Protein AF-A0A413WG50-F1 (afdb_monomer_lite)

pLDDT: mean 89.39, std 9.59, range [42.88, 96.81]

Foldseek 3Di:
DDDDADAAPDPQQWWKWKDKQNHTDDIDRDLQRVQVVCCVVQVDPDRCSVVQLCCAQVVDWDDDPNITMHMHTHPVVNVVVVVVVVVVVVVVD

Radius of gyration: 13.43 Å; chains: 1; bounding box: 30×25×39 Å

Structure (mmCIF, N/CA/C/O backbone):
data_AF-A0A413WG50-F1
#
_entry.id   AF-A0A413WG50-F1
#
loop_
_atom_site.group_PDB
_atom_site.id
_atom_site.type_symbol
_atom_site.label_atom_id
_atom_site.label_alt_id
_atom_site.label_comp_id
_atom_site.label_asym_id
_atom_site.label_entity_id
_atom_site.label_seq_id
_atom_site.pdbx_PDB_ins_code
_atom_site.Cartn_x
_atom_site.Cartn_y
_atom_site.Cartn_z
_atom_site.occupancy
_atom_site.B_iso_or_equiv
_atom_site.auth_seq_id
_atom_site.auth_comp_id
_atom_site.auth_asym_id
_atom_site.auth_atom_id
_atom_site.pdbx_PDB_model_num
ATOM 1 N N . MET A 1 1 ? 9.898 9.824 8.788 1.00 58.69 1 MET A N 1
ATOM 2 C CA . MET A 1 1 ? 10.207 8.401 9.029 1.00 58.69 1 MET A CA 1
ATOM 3 C C . MET A 1 1 ? 10.294 7.715 7.685 1.00 58.69 1 MET A C 1
ATOM 5 O O . MET A 1 1 ? 9.340 7.820 6.919 1.00 58.69 1 MET A O 1
ATOM 9 N N . ASP A 1 2 ? 11.421 7.071 7.397 1.00 80.69 2 ASP A N 1
ATOM 10 C CA . ASP A 1 2 ? 11.544 6.210 6.224 1.00 80.69 2 ASP A CA 1
ATOM 11 C C . ASP A 1 2 ? 10.803 4.902 6.493 1.00 80.69 2 ASP A C 1
ATOM 13 O O . ASP A 1 2 ? 11.167 4.136 7.382 1.00 80.69 2 ASP A O 1
ATOM 17 N N . LEU A 1 3 ? 9.712 4.677 5.759 1.00 86.50 3 LEU A N 1
ATOM 18 C CA . LEU A 1 3 ? 8.976 3.419 5.816 1.00 86.50 3 LEU A CA 1
ATOM 19 C C . LEU A 1 3 ? 9.776 2.334 5.092 1.00 86.50 3 LEU A C 1
ATOM 21 O O . LEU A 1 3 ? 10.328 2.585 4.015 1.00 86.50 3 LEU A O 1
ATOM 25 N N . ARG A 1 4 ? 9.796 1.120 5.656 1.00 92.75 4 ARG A N 1
ATOM 26 C CA . ARG A 1 4 ? 10.400 -0.048 5.006 1.00 92.75 4 ARG A CA 1
ATOM 27 C C . ARG A 1 4 ? 9.781 -0.236 3.624 1.00 92.75 4 ARG A C 1
ATOM 29 O O . ARG A 1 4 ? 8.570 -0.106 3.457 1.00 92.75 4 ARG A O 1
ATOM 36 N N . LYS A 1 5 ? 10.614 -0.537 2.632 1.00 91.69 5 LYS A N 1
ATOM 37 C CA . LYS A 1 5 ? 10.190 -0.846 1.264 1.00 91.69 5 LYS A CA 1
ATOM 38 C C . LYS A 1 5 ? 10.582 -2.295 0.982 1.00 91.69 5 LYS A C 1
ATOM 40 O O . LYS A 1 5 ? 11.768 -2.606 1.101 1.00 91.69 5 LYS A O 1
ATOM 45 N N . PRO A 1 6 ? 9.623 -3.192 0.707 1.00 91.50 6 PRO A N 1
ATOM 46 C CA . PRO A 1 6 ? 9.949 -4.577 0.397 1.00 91.50 6 PRO A CA 1
ATOM 47 C C . PRO A 1 6 ? 10.605 -4.672 -0.990 1.00 91.50 6 PRO A C 1
ATOM 49 O O . PRO A 1 6 ? 10.508 -3.739 -1.785 1.00 91.50 6 PRO A O 1
ATOM 52 N N . ILE A 1 7 ? 11.275 -5.791 -1.277 1.00 91.50 7 ILE A N 1
ATOM 53 C CA . ILE A 1 7 ? 11.985 -6.021 -2.545 1.00 91.50 7 ILE A CA 1
ATOM 54 C C . ILE A 1 7 ? 11.228 -7.071 -3.359 1.00 91.50 7 ILE A C 1
ATOM 56 O O . ILE A 1 7 ? 10.895 -8.146 -2.857 1.00 91.50 7 ILE A O 1
ATOM 60 N N . ALA A 1 8 ? 10.950 -6.763 -4.621 1.00 89.69 8 ALA A N 1
ATOM 61 C CA . ALA A 1 8 ? 10.356 -7.688 -5.566 1.00 89.69 8 ALA A CA 1
ATOM 62 C C . ALA A 1 8 ? 11.396 -8.729 -5.999 1.00 89.69 8 ALA A C 1
ATOM 64 O O . ALA A 1 8 ? 12.508 -8.406 -6.402 1.00 89.69 8 ALA A O 1
ATOM 65 N N . ILE A 1 9 ? 11.019 -10.004 -5.935 1.00 85.69 9 ILE A N 1
ATOM 6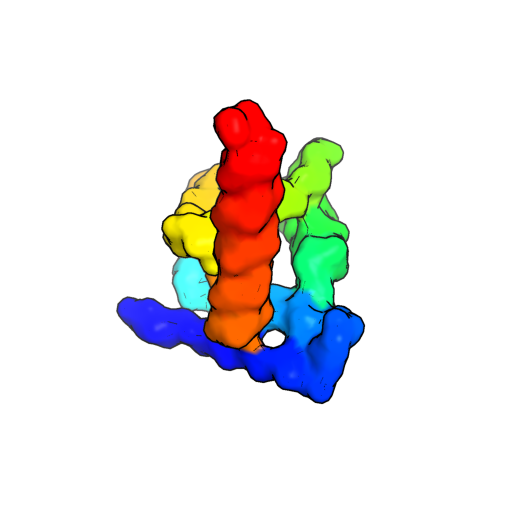6 C CA . ILE A 1 9 ? 11.926 -11.126 -6.224 1.00 85.69 9 ILE A CA 1
ATOM 67 C C . ILE A 1 9 ? 11.749 -11.593 -7.675 1.00 85.69 9 ILE A C 1
ATOM 69 O O . ILE A 1 9 ? 12.659 -12.150 -8.282 1.00 85.69 9 ILE A O 1
ATOM 73 N N . ASN A 1 10 ? 10.563 -11.386 -8.254 1.00 86.50 10 ASN A N 1
ATOM 74 C CA . ASN A 1 10 ? 10.252 -11.774 -9.626 1.00 86.50 10 ASN A CA 1
ATOM 75 C C . ASN A 1 10 ? 9.052 -10.977 -10.174 1.00 86.50 10 ASN A C 1
ATOM 77 O O . ASN A 1 10 ? 8.500 -10.105 -9.508 1.00 86.50 10 ASN A O 1
ATOM 81 N N . LYS A 1 11 ? 8.626 -11.284 -11.408 1.00 80.12 11 LYS A N 1
ATOM 82 C CA . LYS A 1 11 ? 7.509 -10.587 -12.077 1.00 80.12 11 LYS A CA 1
ATOM 83 C C . LYS A 1 11 ? 6.159 -10.746 -11.363 1.00 80.12 11 LYS A C 1
ATOM 85 O O . LYS A 1 11 ? 5.297 -9.884 -11.529 1.00 80.12 11 LYS A O 1
ATOM 90 N N . THR A 1 12 ? 5.979 -11.827 -10.610 1.00 79.94 12 THR A N 1
ATOM 91 C CA . THR A 1 12 ? 4.733 -12.177 -9.916 1.00 79.94 12 THR A CA 1
ATOM 92 C C . THR A 1 12 ? 4.735 -11.673 -8.474 1.00 79.94 12 THR A C 1
ATOM 94 O O . THR A 1 12 ? 3.724 -11.172 -7.994 1.00 79.94 12 THR A O 1
ATOM 97 N N . TYR A 1 13 ? 5.878 -11.768 -7.796 1.00 88.25 13 TYR A N 1
ATOM 98 C CA . TYR A 1 13 ? 6.083 -11.339 -6.420 1.00 88.25 13 TYR A CA 1
ATOM 99 C C . TYR A 1 13 ? 6.403 -9.845 -6.386 1.00 88.25 13 TYR A C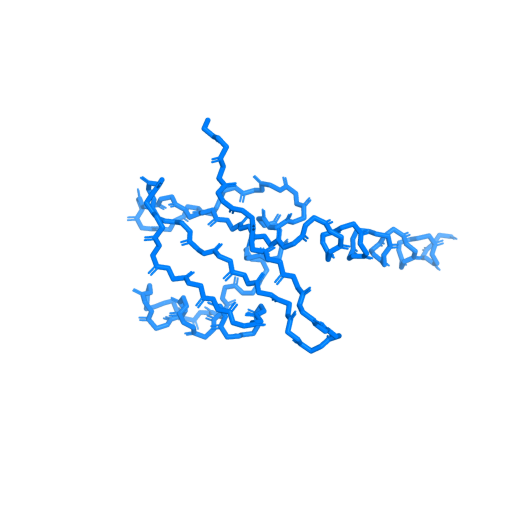 1
ATOM 101 O O . TYR A 1 13 ? 7.560 -9.434 -6.504 1.00 88.25 13 TYR A O 1
ATOM 109 N N . LYS A 1 14 ? 5.348 -9.041 -6.250 1.00 91.38 14 LYS A N 1
ATOM 110 C CA . LYS A 1 14 ? 5.402 -7.581 -6.138 1.00 91.38 14 LYS A CA 1
ATOM 111 C C . LYS A 1 14 ? 4.835 -7.199 -4.770 1.00 91.38 14 LYS A C 1
ATOM 113 O O . LYS A 1 14 ? 3.638 -6.911 -4.679 1.00 91.38 14 LYS A O 1
ATOM 118 N N . PRO A 1 15 ? 5.659 -7.282 -3.714 1.00 94.38 15 PRO A N 1
ATOM 119 C CA . PRO A 1 15 ? 5.169 -7.212 -2.353 1.00 94.38 15 PRO A CA 1
ATOM 120 C C . PRO A 1 15 ? 4.648 -5.819 -2.015 1.00 94.38 15 PRO A C 1
ATOM 122 O O . PRO A 1 15 ? 5.246 -4.808 -2.384 1.00 94.38 15 PRO A O 1
ATOM 125 N N . VAL A 1 16 ? 3.545 -5.782 -1.278 1.00 95.44 16 VAL A N 1
ATOM 126 C CA . VAL A 1 16 ? 2.938 -4.563 -0.748 1.00 95.44 16 VAL A CA 1
ATOM 127 C C . VAL A 1 16 ? 2.956 -4.644 0.765 1.00 95.44 16 VAL A C 1
ATOM 129 O O . VAL A 1 16 ? 2.432 -5.588 1.355 1.00 95.44 16 VAL A O 1
ATOM 132 N N . LEU A 1 17 ? 3.545 -3.635 1.388 1.00 96.56 17 LEU A N 1
ATOM 133 C CA . LEU A 1 17 ? 3.620 -3.507 2.827 1.00 96.56 17 LEU A CA 1
ATOM 134 C C . LEU A 1 17 ? 2.594 -2.491 3.318 1.00 96.56 17 LEU A C 1
ATOM 136 O O . LEU A 1 17 ? 2.492 -1.388 2.777 1.00 96.56 17 LEU A O 1
ATOM 140 N N . ILE A 1 18 ? 1.827 -2.880 4.332 1.00 96.81 18 ILE A N 1
ATOM 141 C CA . ILE A 1 18 ? 0.729 -2.096 4.890 1.00 96.81 18 ILE A CA 1
ATOM 142 C C . ILE A 1 18 ? 1.147 -1.562 6.254 1.00 96.81 18 ILE A C 1
ATOM 144 O O . ILE A 1 18 ? 1.515 -2.329 7.146 1.00 96.81 18 ILE A O 1
ATOM 148 N N . PHE A 1 19 ? 1.011 -0.252 6.426 1.00 96.31 19 PHE A N 1
ATOM 149 C CA . PHE A 1 19 ? 1.188 0.434 7.697 1.00 96.31 19 PHE A CA 1
ATOM 150 C C . PHE A 1 19 ? -0.146 0.998 8.167 1.00 96.31 19 PHE A C 1
ATOM 152 O O . PHE A 1 19 ? -0.854 1.614 7.371 1.00 96.31 19 PHE A O 1
ATOM 159 N N . LYS A 1 20 ? -0.457 0.837 9.453 1.00 96.19 20 LYS A N 1
ATOM 160 C CA . LYS A 1 20 ? -1.590 1.463 10.137 1.00 96.19 20 LYS A CA 1
ATOM 161 C C . LYS A 1 20 ? -1.050 2.330 11.263 1.00 96.19 20 LYS A C 1
ATOM 163 O O . LYS A 1 20 ? -0.326 1.833 12.119 1.00 96.19 20 LYS A O 1
ATOM 168 N N . ASP A 1 21 ? -1.376 3.616 11.249 1.00 95.00 21 ASP A N 1
ATOM 169 C CA . ASP A 1 21 ? -0.970 4.577 12.281 1.00 95.00 21 ASP A CA 1
ATOM 170 C C . ASP A 1 21 ? 0.553 4.583 12.517 1.00 95.00 21 ASP A C 1
ATOM 172 O O . ASP A 1 21 ? 1.052 4.716 13.629 1.00 95.00 21 ASP A O 1
ATOM 176 N N . GLY A 1 22 ? 1.305 4.407 11.423 1.00 92.19 22 GLY A N 1
ATOM 177 C CA . GLY A 1 22 ? 2.769 4.342 11.418 1.00 92.19 22 GLY A CA 1
ATOM 178 C C . GLY A 1 22 ? 3.365 2.977 11.779 1.00 92.19 22 GLY A C 1
ATOM 179 O O . GLY A 1 22 ? 4.575 2.809 11.649 1.00 92.19 22 GLY A O 1
ATOM 180 N N . VAL A 1 23 ? 2.550 1.998 12.171 1.00 94.12 23 VAL A N 1
ATOM 181 C CA . VAL A 1 23 ? 2.991 0.650 12.551 1.00 94.12 23 VAL A CA 1
ATOM 182 C C . VAL A 1 23 ? 2.812 -0.314 11.385 1.00 94.12 23 VAL A C 1
ATOM 184 O O . VAL A 1 23 ? 1.767 -0.332 10.741 1.00 94.12 23 VAL A O 1
ATOM 187 N N . GLU A 1 24 ? 3.830 -1.124 11.105 1.00 94.81 24 GLU A N 1
ATOM 188 C CA . GLU A 1 24 ? 3.746 -2.192 10.107 1.00 94.81 24 GLU A CA 1
ATOM 189 C C . GLU A 1 24 ? 2.743 -3.262 10.561 1.00 94.81 24 GLU A C 1
ATOM 191 O O . GLU A 1 24 ? 2.853 -3.797 11.662 1.00 94.81 24 GLU A O 1
ATOM 196 N N . VAL A 1 25 ? 1.758 -3.571 9.717 1.00 95.00 25 VAL A N 1
ATOM 197 C CA . VAL A 1 25 ? 0.690 -4.528 10.045 1.00 95.00 25 VAL A CA 1
ATOM 198 C C . VAL A 1 25 ? 0.856 -5.832 9.277 1.00 95.00 25 VAL A C 1
ATOM 200 O O . VAL A 1 25 ? 0.681 -6.916 9.834 1.00 95.00 25 VAL A O 1
ATOM 203 N N . LYS A 1 26 ? 1.149 -5.739 7.975 1.00 95.62 26 LYS A N 1
ATOM 204 C CA . LYS A 1 26 ? 1.182 -6.905 7.092 1.00 95.62 26 LYS A CA 1
ATOM 205 C C . LYS A 1 26 ? 1.996 -6.640 5.831 1.00 95.62 26 LYS A C 1
ATOM 207 O O . LYS A 1 26 ? 1.793 -5.628 5.166 1.00 95.62 26 LYS A O 1
ATOM 212 N N . GLU A 1 27 ? 2.848 -7.598 5.474 1.00 95.94 27 GLU A N 1
ATOM 213 C CA . GLU A 1 27 ? 3.407 -7.734 4.128 1.00 95.94 27 GLU A CA 1
ATOM 214 C C . GLU A 1 27 ? 2.559 -8.729 3.326 1.00 95.94 27 GLU A C 1
ATOM 216 O O . GLU A 1 27 ? 2.281 -9.840 3.789 1.00 95.94 27 GLU A O 1
ATOM 221 N N . CYS A 1 28 ? 2.129 -8.309 2.141 1.00 95.19 28 CYS A N 1
ATOM 222 C CA . CYS A 1 28 ? 1.378 -9.101 1.174 1.00 95.19 28 CYS A CA 1
ATOM 223 C C . CYS A 1 28 ? 2.230 -9.305 -0.078 1.00 95.19 28 CYS A C 1
ATOM 225 O O . CYS A 1 28 ? 3.000 -8.426 -0.452 1.00 95.19 28 CYS A O 1
ATOM 227 N N . VAL A 1 29 ? 2.064 -10.425 -0.775 1.00 93.81 29 VAL A N 1
ATOM 228 C CA . VAL A 1 29 ? 2.877 -10.784 -1.950 1.00 93.81 29 VAL A CA 1
ATOM 229 C C . VAL A 1 29 ? 2.467 -10.028 -3.218 1.00 93.81 29 VAL A C 1
ATOM 231 O O . VAL A 1 29 ? 3.181 -10.048 -4.223 1.00 93.81 29 VAL A O 1
ATOM 234 N N . SER A 1 30 ? 1.293 -9.389 -3.188 1.00 92.75 30 SER A N 1
ATOM 235 C CA . SER A 1 30 ? 0.707 -8.645 -4.301 1.00 92.75 30 SER A CA 1
ATOM 236 C C . SER A 1 30 ? -0.289 -7.584 -3.824 1.00 92.75 30 SER A C 1
ATOM 238 O O . SER A 1 30 ? -0.802 -7.638 -2.703 1.00 92.75 30 SER A O 1
ATOM 240 N N . ILE A 1 31 ? -0.634 -6.651 -4.718 1.00 92.69 31 ILE A N 1
ATOM 241 C CA . ILE A 1 31 ? -1.672 -5.641 -4.467 1.00 92.69 31 ILE A CA 1
ATOM 242 C C . ILE A 1 31 ? -3.068 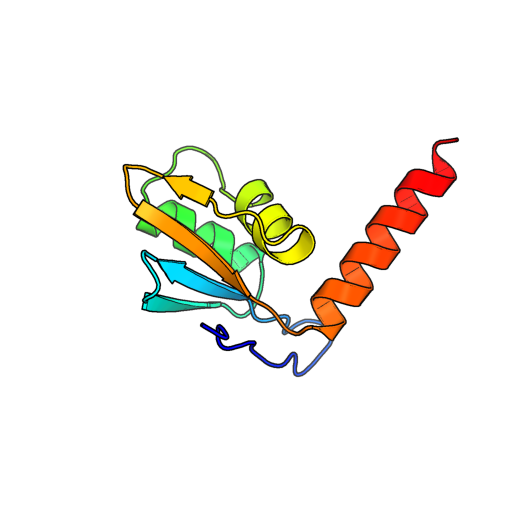-6.262 -4.306 1.00 92.69 31 ILE A C 1
ATOM 244 O O . ILE A 1 31 ? -3.884 -5.754 -3.540 1.00 92.69 31 ILE A O 1
ATOM 248 N N . GLN A 1 32 ? -3.346 -7.376 -4.991 1.00 93.12 32 GLN A N 1
ATOM 249 C CA . GLN A 1 32 ? -4.609 -8.101 -4.869 1.00 93.12 32 GLN A CA 1
ATOM 250 C C . GLN A 1 32 ? -4.743 -8.692 -3.469 1.00 93.12 32 GLN A C 1
ATOM 252 O O . GLN A 1 32 ? -5.761 -8.487 -2.813 1.00 93.12 32 GLN A O 1
ATOM 257 N N . GLU A 1 33 ? -3.701 -9.373 -2.987 1.00 95.06 33 GLU A N 1
ATOM 258 C CA . GLU A 1 33 ? -3.690 -9.919 -1.630 1.00 95.06 33 GLU A CA 1
ATOM 259 C C . GLU A 1 33 ? -3.810 -8.804 -0.584 1.00 95.06 33 GLU A C 1
ATOM 261 O O . GLU A 1 33 ? -4.615 -8.930 0.335 1.00 95.06 33 GLU A O 1
ATOM 266 N N . ALA A 1 34 ? -3.101 -7.684 -0.762 1.00 95.69 34 ALA A N 1
ATOM 267 C CA . ALA A 1 34 ? -3.225 -6.523 0.119 1.00 95.69 34 ALA A CA 1
ATOM 268 C C . ALA A 1 34 ? -4.664 -5.990 0.178 1.00 95.69 34 ALA A C 1
ATOM 270 O O . ALA A 1 34 ? -5.167 -5.673 1.256 1.00 95.69 34 ALA A O 1
ATOM 271 N N . ALA A 1 35 ? -5.355 -5.935 -0.963 1.00 94.94 35 ALA A N 1
ATOM 272 C CA . ALA A 1 35 ? -6.744 -5.499 -1.026 1.00 94.94 35 ALA A CA 1
ATOM 273 C C . ALA A 1 35 ? -7.692 -6.482 -0.323 1.00 94.94 35 ALA A C 1
ATOM 275 O O . ALA A 1 35 ? -8.555 -6.052 0.443 1.00 94.94 35 ALA A O 1
ATOM 276 N N . HIS A 1 36 ? -7.506 -7.789 -0.530 1.00 95.38 36 HIS A N 1
ATOM 277 C CA . HIS A 1 36 ? -8.281 -8.825 0.156 1.00 95.38 36 HIS A CA 1
ATOM 278 C C . HIS A 1 36 ? -8.060 -8.802 1.670 1.00 95.38 36 HIS A C 1
ATOM 280 O O . HIS A 1 36 ? -9.030 -8.844 2.429 1.00 95.38 36 HIS A O 1
ATOM 286 N N . TYR A 1 37 ? -6.802 -8.687 2.097 1.00 95.56 37 TYR A N 1
ATOM 287 C CA . TYR A 1 37 ? -6.435 -8.558 3.499 1.00 95.56 37 TYR A CA 1
ATOM 288 C C . TYR A 1 37 ? -7.100 -7.330 4.124 1.00 95.56 37 TYR A C 1
ATOM 290 O O . TYR A 1 37 ? -7.802 -7.467 5.123 1.00 95.56 37 TYR A O 1
ATOM 298 N N . LEU A 1 38 ? -6.954 -6.151 3.507 1.00 94.56 38 LEU A N 1
ATOM 299 C CA . LEU A 1 38 ? -7.545 -4.920 4.028 1.00 94.56 38 LEU A CA 1
ATOM 300 C C . LEU A 1 38 ? -9.062 -4.986 4.079 1.00 94.56 38 LEU A C 1
ATOM 302 O O . LEU A 1 38 ? -9.628 -4.581 5.081 1.00 94.56 38 LEU A O 1
ATOM 306 N N . LYS A 1 39 ? -9.723 -5.536 3.057 1.00 94.62 39 LYS A N 1
ATOM 307 C CA . LYS A 1 39 ? -11.182 -5.670 3.063 1.00 94.62 39 LYS A CA 1
ATOM 308 C C . LYS A 1 39 ? -11.677 -6.428 4.299 1.00 94.62 39 LYS A C 1
ATOM 310 O O . LYS A 1 39 ? -12.651 -6.008 4.915 1.00 94.62 39 LYS A O 1
ATOM 315 N N . GLY A 1 40 ? -11.012 -7.528 4.657 1.00 93.12 40 GLY A N 1
ATOM 316 C CA . GLY A 1 40 ? -11.335 -8.288 5.866 1.00 93.12 40 GLY A CA 1
ATOM 317 C C . GLY A 1 40 ? -10.918 -7.567 7.148 1.00 93.12 40 GLY A C 1
ATOM 318 O O . GLY A 1 40 ? -11.679 -7.538 8.108 1.00 93.12 40 GLY A O 1
ATOM 319 N N . TYR A 1 41 ? -9.734 -6.954 7.148 1.00 93.06 41 TYR A N 1
ATOM 320 C CA . TYR A 1 41 ? -9.158 -6.273 8.308 1.00 93.06 41 TYR A CA 1
ATOM 321 C C . TYR A 1 41 ? -9.929 -5.009 8.714 1.00 93.06 41 TYR A C 1
ATOM 323 O O . TYR A 1 41 ? -10.065 -4.732 9.901 1.00 93.06 41 TYR A O 1
ATOM 331 N N . THR A 1 42 ? -10.447 -4.257 7.743 1.00 90.62 42 THR A N 1
ATOM 332 C CA . THR A 1 42 ? -11.215 -3.022 7.960 1.00 90.62 42 THR A CA 1
ATOM 333 C C . THR A 1 42 ? -12.721 -3.212 7.795 1.00 90.62 42 THR A C 1
ATOM 335 O O . THR A 1 42 ? -13.463 -2.242 7.867 1.00 90.62 42 THR A O 1
ATOM 338 N N . LEU A 1 43 ? -13.184 -4.437 7.512 1.00 90.12 43 LEU A N 1
ATOM 339 C CA . LEU A 1 43 ? -14.592 -4.750 7.220 1.00 90.12 43 LEU A CA 1
ATOM 340 C C . LEU A 1 43 ? -15.210 -3.852 6.126 1.00 90.12 43 LEU A C 1
ATOM 342 O O . LEU A 1 43 ? -16.419 -3.617 6.088 1.00 90.12 43 LEU A O 1
ATOM 346 N N . CYS A 1 44 ? -14.382 -3.363 5.199 1.00 85.88 44 CYS A N 1
ATOM 347 C CA . CYS A 1 44 ? -14.821 -2.509 4.104 1.00 85.88 44 CYS A CA 1
ATOM 348 C C . CYS A 1 44 ? -15.802 -3.245 3.176 1.00 85.88 44 CYS A C 1
ATOM 350 O O . CYS A 1 44 ? -15.563 -4.369 2.727 1.00 85.88 44 CYS A O 1
ATOM 352 N N . THR A 1 45 ? -16.889 -2.570 2.799 1.00 86.44 45 THR A N 1
ATOM 353 C CA . THR A 1 45 ? -17.872 -3.105 1.842 1.00 86.44 45 THR A CA 1
ATOM 354 C C . THR A 1 45 ? -17.270 -3.240 0.440 1.00 86.44 45 THR A C 1
ATOM 356 O O . THR A 1 45 ? -17.408 -4.280 -0.215 1.00 86.44 45 THR A O 1
ATOM 359 N N . ALA A 1 46 ? -16.537 -2.216 0.000 1.00 89.31 46 ALA A N 1
ATOM 360 C CA . ALA A 1 46 ? -15.829 -2.180 -1.273 1.00 89.31 46 ALA A CA 1
ATOM 361 C C . ALA A 1 46 ? -14.376 -2.664 -1.146 1.00 89.31 46 ALA A C 1
ATOM 363 O O . ALA A 1 46 ? -13.750 -2.561 -0.095 1.00 89.31 46 ALA A O 1
ATOM 364 N N . MET A 1 47 ? -13.820 -3.176 -2.246 1.00 90.94 47 MET A N 1
ATOM 365 C CA . MET A 1 47 ? -12.409 -3.559 -2.304 1.00 90.94 47 MET A CA 1
ATOM 366 C C . MET A 1 47 ? -11.523 -2.296 -2.304 1.00 90.94 47 MET A C 1
ATOM 368 O O . MET A 1 47 ? -11.634 -1.503 -3.244 1.00 90.94 47 MET A O 1
ATOM 372 N N . PRO A 1 48 ? -10.602 -2.104 -1.339 1.00 92.62 48 PRO A N 1
ATOM 373 C CA . PRO A 1 48 ? -9.805 -0.876 -1.218 1.00 92.62 48 PRO A CA 1
ATOM 374 C C . PRO A 1 48 ? -8.634 -0.799 -2.219 1.00 92.62 48 PRO A C 1
ATOM 376 O O . PRO A 1 48 ? -7.609 -0.176 -1.957 1.00 92.62 48 PRO A O 1
ATOM 379 N N . TYR A 1 49 ? -8.778 -1.402 -3.402 1.00 92.69 49 TYR A N 1
ATOM 380 C CA . TYR A 1 49 ? -7.723 -1.500 -4.412 1.00 92.69 49 TYR A CA 1
ATOM 381 C C . TYR A 1 49 ? -7.210 -0.127 -4.865 1.00 92.69 49 TYR A C 1
ATOM 383 O O . TYR A 1 49 ? -6.004 0.099 -4.931 1.00 92.69 49 TYR A O 1
ATOM 391 N N . ARG A 1 50 ? -8.124 0.815 -5.146 1.00 91.56 50 ARG A N 1
ATOM 392 C CA . ARG A 1 50 ? -7.756 2.162 -5.613 1.00 91.56 50 ARG A CA 1
ATOM 393 C C . ARG A 1 50 ? -6.966 2.934 -4.559 1.00 91.56 50 ARG A C 1
ATOM 395 O O . ARG A 1 50 ? -6.019 3.622 -4.910 1.00 91.56 50 ARG A O 1
ATOM 402 N N . HIS A 1 51 ? -7.325 2.782 -3.285 1.00 94.19 51 HIS A N 1
ATOM 403 C CA . HIS A 1 51 ? -6.623 3.430 -2.179 1.00 94.19 51 HIS A CA 1
ATOM 404 C C . HIS A 1 51 ? -5.203 2.892 -2.015 1.00 94.19 51 HIS A C 1
ATOM 406 O O . HIS A 1 51 ? -4.275 3.678 -1.859 1.00 94.19 51 HIS A O 1
ATOM 412 N N . ILE A 1 52 ? -5.016 1.575 -2.138 1.00 94.12 52 ILE A N 1
ATOM 413 C CA . ILE A 1 52 ? -3.680 0.966 -2.104 1.00 94.12 52 ILE A CA 1
ATOM 414 C C . ILE A 1 52 ? -2.848 1.442 -3.296 1.00 94.12 52 ILE A C 1
ATOM 416 O O . ILE A 1 52 ? -1.705 1.858 -3.129 1.00 94.12 52 ILE A O 1
ATOM 420 N N . MET A 1 53 ? -3.422 1.416 -4.501 1.00 91.81 53 MET A N 1
ATOM 421 C CA . MET A 1 53 ? -2.716 1.816 -5.718 1.00 91.81 53 MET A CA 1
ATOM 422 C C . MET A 1 53 ? -2.299 3.289 -5.672 1.00 91.81 53 MET A C 1
ATOM 424 O O . MET A 1 53 ? -1.138 3.601 -5.927 1.00 91.81 53 MET A O 1
ATOM 428 N N . ASN A 1 54 ? -3.212 4.183 -5.294 1.00 92.31 54 ASN A N 1
ATOM 429 C CA . ASN A 1 54 ? -2.891 5.591 -5.110 1.00 92.31 54 ASN A CA 1
ATOM 430 C C . ASN A 1 54 ? -1.859 5.798 -4.001 1.00 92.31 54 ASN A C 1
ATOM 432 O O . ASN A 1 54 ? -0.924 6.567 -4.187 1.00 92.31 54 ASN A O 1
ATOM 436 N N . GLY A 1 55 ? -1.977 5.096 -2.874 1.00 93.06 55 GLY A N 1
ATOM 437 C CA . GLY A 1 55 ? -1.014 5.235 -1.788 1.00 93.06 55 GLY A CA 1
ATOM 438 C C . GLY A 1 55 ? 0.386 4.741 -2.145 1.00 93.06 55 GLY A C 1
ATOM 439 O O . GLY A 1 55 ? 1.367 5.296 -1.671 1.00 93.06 55 GLY A O 1
ATOM 440 N N . ILE A 1 56 ? 0.500 3.762 -3.045 1.00 92.25 56 ILE A N 1
ATOM 441 C CA . ILE A 1 56 ? 1.786 3.331 -3.603 1.00 92.25 56 ILE A CA 1
ATOM 442 C C . ILE A 1 56 ? 2.350 4.372 -4.581 1.00 92.25 56 ILE A C 1
ATOM 444 O O . ILE A 1 56 ? 3.536 4.697 -4.525 1.00 92.25 56 ILE A O 1
ATOM 448 N N . ILE A 1 57 ? 1.532 4.848 -5.523 1.00 89.81 57 ILE A N 1
ATOM 449 C CA . ILE A 1 57 ? 2.003 5.634 -6.674 1.00 89.81 57 ILE A CA 1
ATOM 450 C C . ILE A 1 57 ? 2.153 7.114 -6.318 1.00 89.81 57 ILE A C 1
ATOM 452 O O . ILE A 1 57 ? 3.168 7.721 -6.648 1.00 89.81 57 ILE A O 1
ATOM 456 N N . LEU A 1 58 ? 1.159 7.667 -5.628 1.00 89.12 58 LEU A N 1
ATOM 457 C CA . LEU A 1 58 ? 1.036 9.082 -5.279 1.00 89.12 58 LEU A CA 1
ATOM 458 C C . LEU A 1 58 ? 1.466 9.377 -3.836 1.00 89.12 58 LEU A C 1
ATOM 460 O O . LEU A 1 58 ? 1.370 10.518 -3.398 1.00 89.12 58 LEU A O 1
ATOM 464 N N . ASP A 1 59 ? 1.898 8.356 -3.087 1.00 89.25 59 ASP A N 1
ATOM 465 C CA . ASP A 1 59 ? 2.198 8.449 -1.651 1.00 89.25 59 ASP A CA 1
ATOM 466 C C . ASP A 1 59 ? 1.002 8.965 -0.814 1.00 89.25 59 ASP A C 1
ATOM 468 O O . ASP A 1 59 ? 1.171 9.496 0.287 1.00 89.25 59 ASP A O 1
ATOM 472 N N . GLU A 1 60 ? -0.225 8.780 -1.322 1.00 93.38 60 GLU A N 1
ATOM 473 C CA . GLU A 1 60 ? -1.467 9.141 -0.634 1.00 93.38 60 GLU A CA 1
ATOM 474 C C . GLU A 1 60 ? -1.659 8.312 0.643 1.00 93.38 60 GLU A C 1
ATOM 476 O O . GLU A 1 60 ? -1.528 7.086 0.663 1.00 93.38 60 GLU A O 1
ATOM 481 N N . THR A 1 61 ? -2.031 8.988 1.729 1.00 94.69 61 THR A N 1
ATOM 482 C CA . THR A 1 61 ? -2.461 8.313 2.957 1.00 94.69 61 THR A CA 1
ATOM 483 C C . THR A 1 61 ? -3.956 8.052 2.875 1.00 94.69 61 THR A C 1
ATOM 485 O O . THR A 1 61 ? -4.746 8.975 2.673 1.00 94.69 61 THR A O 1
ATOM 488 N N . TRP A 1 62 ? -4.359 6.798 3.050 1.00 95.38 62 TRP A N 1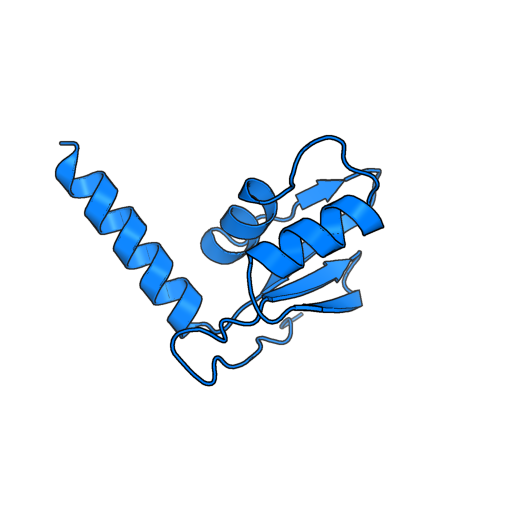
ATOM 489 C CA . TRP A 1 62 ? -5.769 6.440 3.111 1.00 95.38 62 TRP A CA 1
ATOM 490 C C . TRP A 1 62 ? -6.265 6.541 4.551 1.00 95.38 62 TRP A C 1
ATOM 492 O O . TRP A 1 62 ? -5.745 5.867 5.434 1.00 95.38 62 TRP A O 1
ATOM 502 N N . ILE A 1 63 ? -7.265 7.385 4.797 1.00 94.62 63 ILE A N 1
ATOM 503 C CA . ILE A 1 63 ? -7.907 7.498 6.109 1.00 94.62 63 ILE A CA 1
ATOM 504 C C . ILE A 1 63 ? -9.172 6.646 6.115 1.00 94.62 63 ILE A C 1
ATOM 506 O O . ILE A 1 63 ? -10.040 6.809 5.254 1.00 94.62 63 ILE A O 1
ATOM 510 N N . HIS A 1 64 ? -9.282 5.752 7.093 1.00 93.69 64 HIS A N 1
ATOM 511 C CA . HIS A 1 64 ? -10.447 4.897 7.267 1.00 93.69 64 HIS A CA 1
ATOM 512 C C . HIS A 1 64 ? -10.739 4.688 8.755 1.00 93.69 64 HIS A C 1
ATOM 514 O O . HIS A 1 64 ? -9.862 4.265 9.506 1.00 93.69 64 HIS A O 1
ATOM 520 N N . GLU A 1 65 ? -11.964 5.032 9.169 1.00 91.12 65 GLU A N 1
ATOM 521 C CA . GLU A 1 65 ? -12.450 4.940 10.558 1.00 91.12 65 GLU A CA 1
ATOM 522 C C . GLU A 1 65 ? -11.513 5.574 11.602 1.00 91.12 65 GLU A C 1
ATOM 524 O O . GLU A 1 65 ? -11.298 5.046 12.688 1.00 91.12 65 GLU A O 1
ATOM 529 N N . GLY A 1 66 ? -10.923 6.724 11.265 1.00 92.62 66 GLY A N 1
ATOM 530 C CA . GLY A 1 66 ? -10.012 7.451 12.157 1.00 92.62 66 GLY A CA 1
ATOM 531 C C . GLY A 1 66 ? -8.579 6.910 12.195 1.00 92.62 66 GLY A C 1
ATOM 532 O O . GLY A 1 66 ? -7.711 7.581 12.744 1.00 92.62 66 GLY A O 1
ATOM 533 N N . SER A 1 67 ? -8.306 5.769 11.557 1.00 94.94 67 SER A N 1
ATOM 534 C CA . SER A 1 67 ? -6.949 5.261 11.351 1.00 94.94 67 SER A CA 1
ATOM 535 C C . SER A 1 67 ? -6.372 5.707 10.011 1.00 94.94 67 SER A C 1
ATOM 537 O O . SER A 1 67 ? -7.070 5.842 9.001 1.00 94.94 67 SER A O 1
ATOM 539 N N . SER A 1 68 ? -5.061 5.901 10.007 1.00 96.00 68 SER A N 1
ATOM 540 C CA . SER A 1 68 ? -4.266 6.249 8.837 1.00 96.00 68 SER A CA 1
ATOM 541 C C . SER A 1 68 ? -3.568 5.020 8.268 1.00 96.00 68 SER A C 1
ATOM 543 O O . SER A 1 68 ? -2.890 4.285 8.982 1.00 96.00 68 SER A O 1
ATOM 545 N N . TYR A 1 69 ? -3.711 4.803 6.966 1.00 96.12 69 TYR A N 1
ATOM 546 C CA . TYR A 1 69 ? -3.111 3.687 6.251 1.00 96.12 69 TYR A CA 1
ATOM 547 C C . TYR A 1 69 ? -2.132 4.198 5.204 1.00 96.12 69 TYR A C 1
ATOM 549 O O . TYR A 1 69 ? -2.453 5.077 4.399 1.00 96.12 69 TYR A O 1
ATOM 557 N N . ARG A 1 70 ? -0.926 3.630 5.205 1.00 96.38 70 ARG A N 1
ATOM 558 C CA . ARG A 1 70 ? 0.113 3.905 4.208 1.00 96.38 70 ARG A CA 1
ATOM 559 C C . ARG A 1 70 ? 0.593 2.604 3.595 1.00 96.38 70 ARG A C 1
ATOM 561 O O . ARG A 1 70 ? 0.595 1.562 4.249 1.00 96.38 70 ARG A O 1
ATOM 568 N N . PHE A 1 71 ? 1.024 2.689 2.344 1.00 95.75 71 PHE A N 1
ATOM 569 C CA . PHE A 1 71 ? 1.436 1.533 1.564 1.00 95.75 71 PHE A CA 1
ATOM 570 C C . PHE A 1 71 ? 2.818 1.767 0.985 1.00 95.75 71 PHE A C 1
ATOM 572 O O . PHE A 1 71 ? 3.097 2.839 0.452 1.00 95.75 71 PHE A O 1
ATOM 579 N N . THR A 1 72 ? 3.678 0.761 1.065 1.00 95.06 72 THR A N 1
ATOM 580 C CA . THR A 1 72 ? 4.954 0.769 0.351 1.00 95.06 72 THR A CA 1
ATOM 581 C C . THR A 1 72 ? 5.102 -0.498 -0.473 1.00 95.06 72 THR A C 1
ATOM 583 O O . THR A 1 72 ? 4.448 -1.512 -0.246 1.00 95.06 72 THR A O 1
ATOM 586 N N . THR A 1 73 ? 5.952 -0.418 -1.482 1.00 95.31 73 THR A N 1
ATOM 587 C CA . THR A 1 73 ? 6.316 -1.515 -2.378 1.00 95.31 73 THR A CA 1
ATOM 588 C C . THR A 1 73 ? 7.763 -1.291 -2.796 1.00 95.31 73 THR A C 1
ATOM 590 O O . THR A 1 73 ? 8.355 -0.250 -2.488 1.00 95.31 73 THR A O 1
ATOM 593 N N . ASP A 1 74 ? 8.309 -2.243 -3.538 1.00 93.62 74 ASP A N 1
ATOM 594 C CA . ASP A 1 74 ? 9.565 -2.069 -4.253 1.00 93.62 74 ASP A CA 1
ATOM 595 C C . ASP A 1 74 ? 9.560 -0.768 -5.101 1.00 93.62 74 ASP A C 1
ATOM 597 O O . ASP A 1 74 ? 8.634 -0.560 -5.902 1.00 93.62 74 ASP A O 1
ATOM 601 N N . PRO A 1 75 ? 10.565 0.119 -4.945 1.00 91.56 75 PRO A N 1
ATOM 602 C CA . PRO A 1 75 ? 10.705 1.339 -5.740 1.00 91.56 75 PRO A CA 1
ATOM 603 C C . PRO A 1 75 ? 10.641 1.126 -7.258 1.00 91.56 75 PRO A C 1
ATOM 605 O O . PRO A 1 75 ? 10.043 1.945 -7.961 1.00 91.56 75 PRO A O 1
ATOM 608 N N . ASP A 1 76 ? 11.208 0.034 -7.770 1.00 91.38 76 ASP A N 1
ATOM 609 C CA . ASP A 1 76 ? 11.215 -0.283 -9.197 1.00 91.38 76 ASP A CA 1
ATOM 610 C C . ASP A 1 76 ? 9.826 -0.705 -9.677 1.00 91.38 76 ASP A C 1
ATOM 612 O O . ASP A 1 76 ? 9.405 -0.338 -10.777 1.00 91.38 76 ASP A O 1
ATOM 616 N N . VAL A 1 77 ? 9.052 -1.392 -8.827 1.00 89.00 77 VAL A N 1
ATOM 617 C CA . VAL A 1 77 ? 7.641 -1.696 -9.110 1.00 89.00 77 VAL A CA 1
ATOM 618 C C . VAL A 1 77 ? 6.815 -0.412 -9.182 1.00 89.00 77 VAL A C 1
ATOM 620 O O . VAL A 1 77 ? 6.014 -0.260 -10.110 1.00 89.00 77 VAL A O 1
ATOM 623 N N . LYS A 1 78 ? 7.029 0.530 -8.251 1.00 91.00 78 LYS A N 1
ATOM 624 C CA . LYS A 1 78 ? 6.379 1.852 -8.280 1.00 91.00 78 LYS A CA 1
ATOM 625 C C . LYS A 1 78 ? 6.729 2.603 -9.566 1.00 91.00 78 LYS A C 1
ATOM 627 O O . LYS A 1 78 ? 5.831 3.084 -10.256 1.00 91.00 78 LYS A O 1
ATOM 632 N N . LYS A 1 79 ? 8.017 2.656 -9.921 1.00 91.06 79 LYS A N 1
ATOM 633 C CA . LYS A 1 79 ? 8.513 3.337 -11.126 1.00 91.06 79 LYS A CA 1
ATOM 634 C C . LYS A 1 79 ? 7.928 2.743 -12.409 1.00 91.06 79 LYS A C 1
ATOM 636 O O . LYS A 1 79 ? 7.460 3.491 -13.263 1.00 91.06 79 LYS A O 1
ATOM 641 N N . ALA A 1 80 ? 7.905 1.416 -12.530 1.00 89.25 80 ALA A N 1
ATOM 642 C CA . ALA A 1 80 ? 7.323 0.734 -13.684 1.00 89.25 80 ALA A CA 1
ATOM 643 C C . ALA A 1 80 ? 5.825 1.041 -13.831 1.00 89.25 80 ALA A C 1
ATOM 645 O O . ALA A 1 80 ? 5.359 1.337 -14.930 1.00 89.25 80 ALA A O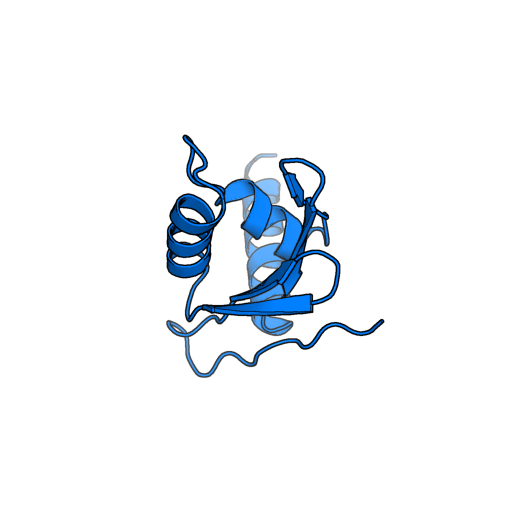 1
ATOM 646 N N . LYS A 1 81 ? 5.072 1.034 -12.723 1.00 86.06 81 LYS A N 1
ATOM 647 C CA . LYS A 1 81 ? 3.640 1.360 -12.740 1.00 86.06 81 LYS A CA 1
ATOM 648 C C . LYS A 1 81 ? 3.357 2.812 -13.102 1.00 86.06 81 LYS A C 1
ATOM 650 O O . LYS A 1 81 ? 2.427 3.065 -13.862 1.00 86.06 81 LYS A O 1
ATOM 655 N N . LEU A 1 82 ? 4.160 3.745 -12.600 1.00 88.25 82 LEU A N 1
ATOM 656 C CA . LEU A 1 82 ? 4.041 5.154 -12.965 1.00 88.25 82 LEU A CA 1
ATOM 657 C C . LEU A 1 82 ? 4.274 5.352 -14.472 1.00 88.25 82 LEU A C 1
ATOM 659 O O . LEU A 1 82 ? 3.452 5.976 -15.136 1.00 88.25 82 LEU A O 1
ATOM 663 N N . ALA A 1 83 ? 5.320 4.731 -15.028 1.00 88.50 83 ALA A N 1
ATOM 664 C CA . ALA A 1 83 ? 5.598 4.776 -16.463 1.00 88.50 83 ALA A CA 1
ATOM 665 C C . ALA A 1 83 ? 4.462 4.166 -17.312 1.00 88.50 83 ALA A C 1
ATOM 667 O O . ALA A 1 83 ? 4.101 4.724 -18.347 1.00 88.50 83 ALA A O 1
ATOM 668 N N . GLU A 1 84 ? 3.857 3.053 -16.872 1.00 86.31 84 GLU A N 1
ATOM 669 C CA . GLU A 1 84 ? 2.674 2.469 -17.526 1.00 86.31 84 GLU A CA 1
ATOM 670 C C . GLU A 1 84 ? 1.484 3.445 -17.540 1.00 86.31 84 GLU A C 1
ATOM 672 O O . GLU A 1 84 ? 0.823 3.592 -18.569 1.00 86.31 84 GLU A O 1
ATOM 677 N N . MET A 1 85 ? 1.214 4.132 -16.423 1.00 82.12 85 MET A N 1
ATOM 678 C CA . MET A 1 85 ? 0.123 5.111 -16.332 1.00 82.12 85 MET A CA 1
ATOM 679 C C . MET A 1 85 ? 0.372 6.336 -17.219 1.00 82.12 85 MET A C 1
ATOM 681 O O . MET A 1 85 ? -0.541 6.798 -17.904 1.00 82.12 85 MET A O 1
ATOM 685 N N . GLU A 1 86 ? 1.604 6.845 -17.250 1.00 85.19 86 GLU A N 1
ATOM 686 C CA . GLU A 1 86 ? 1.990 7.948 -18.135 1.00 85.19 86 GLU A CA 1
ATOM 687 C C . GLU A 1 86 ? 1.848 7.568 -19.614 1.00 85.19 86 GLU A C 1
ATOM 689 O O . GLU A 1 86 ? 1.323 8.354 -20.405 1.00 85.19 86 GLU A O 1
ATOM 694 N N . ALA A 1 87 ? 2.266 6.355 -19.990 1.00 83.69 87 ALA A N 1
ATOM 695 C CA . ALA A 1 87 ? 2.121 5.850 -21.351 1.00 83.69 87 ALA A CA 1
ATOM 696 C C . ALA A 1 87 ? 0.645 5.726 -21.758 1.00 83.69 87 ALA A C 1
ATOM 698 O O . ALA A 1 87 ? 0.274 6.162 -22.844 1.00 83.69 87 ALA A O 1
ATOM 699 N N . GLN A 1 88 ? -0.217 5.202 -20.880 1.00 75.88 88 GLN A N 1
ATOM 700 C CA . GLN A 1 88 ? -1.659 5.103 -21.144 1.00 75.88 88 GLN A CA 1
ATOM 701 C C . GLN A 1 88 ? -2.326 6.473 -21.303 1.00 75.88 88 GLN A C 1
ATOM 703 O O . GLN A 1 88 ? -3.197 6.637 -22.157 1.00 75.88 88 GLN A O 1
ATOM 708 N N . ASN A 1 89 ? -1.909 7.465 -20.513 1.00 71.50 89 ASN A N 1
ATOM 709 C CA . ASN A 1 89 ? -2.451 8.817 -20.610 1.00 71.50 89 ASN A CA 1
ATOM 710 C C . ASN A 1 89 ? -1.999 9.537 -21.887 1.00 71.50 89 ASN A C 1
ATOM 712 O O . ASN A 1 89 ? -2.799 10.260 -22.470 1.00 71.50 89 ASN A O 1
ATOM 716 N N . LYS A 1 90 ? -0.771 9.306 -22.373 1.00 61.62 90 LYS A N 1
ATOM 717 C CA . LYS A 1 90 ? -0.283 9.883 -23.642 1.00 61.62 90 LYS A CA 1
ATOM 718 C C . LYS A 1 90 ? -1.018 9.367 -24.881 1.00 61.62 90 LYS A C 1
ATOM 720 O O . LYS A 1 90 ? -1.096 10.084 -25.862 1.00 61.62 90 LYS A O 1
ATOM 725 N N . VAL A 1 91 ? -1.561 8.150 -24.845 1.00 59.25 91 VAL A N 1
ATOM 726 C CA . VAL A 1 91 ? -2.314 7.550 -25.969 1.00 59.25 91 VAL A CA 1
ATOM 727 C C . VAL A 1 91 ? -3.739 8.122 -26.077 1.00 59.25 91 VAL A C 1
ATOM 729 O O . VAL A 1 91 ? -4.421 7.912 -27.075 1.00 59.25 91 VAL A O 1
ATOM 732 N N . ARG A 1 92 ? -4.210 8.840 -25.051 1.00 51.47 92 ARG A N 1
ATOM 733 C CA . ARG A 1 92 ? -5.560 9.422 -24.995 1.00 51.47 92 ARG A CA 1
ATOM 734 C C . ARG A 1 92 ? -5.656 10.868 -25.501 1.00 51.47 92 ARG A C 1
ATOM 736 O O . ARG A 1 92 ? -6.762 11.406 -25.466 1.00 51.47 92 ARG A O 1
ATOM 743 N N . PHE A 1 93 ? -4.556 11.467 -25.957 1.00 42.88 9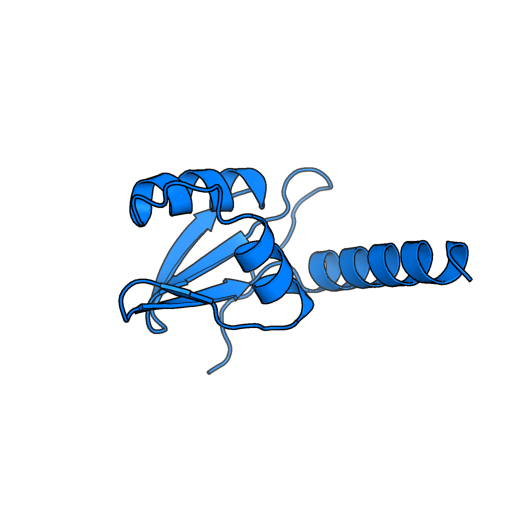3 PHE A N 1
ATOM 744 C CA . PHE A 1 93 ? -4.508 12.830 -26.496 1.00 42.88 93 PHE A CA 1
ATOM 745 C C . PHE A 1 93 ? -3.974 12.844 -27.925 1.00 42.88 93 PHE A C 1
ATOM 747 O O . PHE A 1 93 ? -2.972 12.139 -28.178 1.00 42.88 93 PHE A O 1
#

Secondary structure (DSSP, 8-state):
---------SSS---EEEEETTEEEEEESSHHHHHHHHHHHTT-SS-THHHHHHHHHS-PPEEETTEEEEEEE-HHHHHHHHHHHHHHHHTT-

Sequence (93 aa):
MDLRKPIAINKTYKPVLIFKDGVEVKECVSIQEAAHYLKGYTLCTAMPYRHIMNGIILDETWIHEGSSYRFTTDPDVKKAKLAEMEAQNKVRF